Protein AF-A0A935QYA9-F1 (afdb_monomer)

Radius of gyration: 12.69 Å; Cα contacts (8 Å, |Δi|>4): 110; chains: 1; bounding box: 30×22×36 Å

Nearest PDB structures (foldseek):
  9itd-assembly2_C  TM=4.090E-01  e=6.318E-02  Homo sapiens
  2uyk-assembly1_C  TM=6.320E-01  e=5.761E+00  Escherichia coli
  5nyl-assembly2_B  TM=4.219E-01  e=2.066E+00  Populus tremula x Populus tremuloides
  1ep8-assembly2_B  TM=3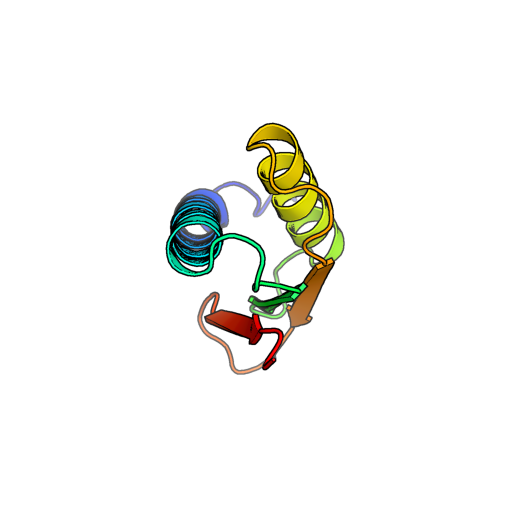.486E-01  e=2.908E+00  Chlamydomonas reinhardtii
  6i7s-assembly2_B  TM=2.205E-01  e=9.956E+00  Homo sapiens

Solvent-accessible surface area (backbone atoms only — not comparable to full-atom values): 4864 Å² total; per-residue (Å²): 132,86,69,69,72,82,50,46,70,61,49,55,50,48,52,52,52,51,53,48,47,50,62,75,37,70,88,31,51,45,33,39,40,36,39,31,27,71,89,55,63,46,66,62,50,31,52,52,52,46,54,52,35,42,76,69,73,44,68,81,47,45,64,47,53,44,71,36,85,89,40,92,52,79,43,82,46,78,42,67,67,86,130

Mean predicted aligned error: 6.71 Å

Structure (mmCIF, N/CA/C/O backbone):
data_AF-A0A935QYA9-F1
#
_entry.id   AF-A0A935QYA9-F1
#
loop_
_atom_site.group_PDB
_atom_site.id
_atom_site.type_symbol
_atom_site.label_atom_id
_atom_site.label_alt_id
_atom_site.label_comp_id
_atom_site.label_asym_id
_atom_site.label_entity_id
_atom_site.label_seq_id
_atom_site.pdbx_PDB_ins_code
_atom_site.Cartn_x
_atom_site.Cartn_y
_atom_site.Cartn_z
_atom_site.occupancy
_atom_site.B_iso_or_equiv
_atom_site.auth_seq_id
_atom_site.auth_comp_id
_atom_site.auth_asym_id
_atom_site.auth_atom_id
_atom_site.pdbx_PDB_model_num
ATOM 1 N N . MET A 1 1 ? 16.374 9.676 -16.575 1.00 36.84 1 MET A N 1
ATOM 2 C CA . MET A 1 1 ? 15.824 9.053 -17.797 1.00 36.84 1 MET A CA 1
ATOM 3 C C . MET A 1 1 ? 14.578 8.306 -17.348 1.00 36.84 1 MET A C 1
ATOM 5 O O . MET A 1 1 ? 14.703 7.415 -16.522 1.00 36.84 1 MET A O 1
ATOM 9 N N . LEU A 1 2 ? 13.390 8.796 -17.715 1.00 41.34 2 LEU A N 1
ATOM 10 C CA . LEU A 1 2 ? 12.105 8.319 -17.193 1.00 41.34 2 LEU A CA 1
ATOM 11 C C . LEU A 1 2 ? 11.826 6.900 -17.716 1.00 41.34 2 LEU A C 1
ATOM 13 O O . LEU A 1 2 ? 11.310 6.742 -18.814 1.00 41.34 2 LEU A O 1
ATOM 17 N N . GLN A 1 3 ? 12.121 5.868 -16.923 1.00 46.12 3 GLN A N 1
ATOM 18 C CA . GLN A 1 3 ? 11.498 4.542 -17.089 1.00 46.12 3 GLN A CA 1
ATOM 19 C C . GLN A 1 3 ? 10.052 4.513 -16.548 1.00 46.12 3 GLN A C 1
ATOM 21 O O . GLN A 1 3 ? 9.442 3.460 -16.385 1.00 46.12 3 GLN A O 1
ATOM 26 N N . SER A 1 4 ? 9.479 5.688 -16.283 1.00 49.22 4 SER A N 1
ATOM 27 C CA . SER A 1 4 ? 8.220 5.880 -15.571 1.00 49.22 4 SER A CA 1
ATOM 28 C C . SER A 1 4 ? 6.971 5.451 -16.340 1.00 49.22 4 SER A C 1
ATOM 30 O O . SER A 1 4 ? 5.927 5.366 -15.715 1.00 49.22 4 SER A O 1
ATOM 32 N N . GLU A 1 5 ? 7.045 5.155 -17.643 1.00 46.22 5 GLU A N 1
ATOM 33 C CA . GLU A 1 5 ? 5.861 4.786 -18.440 1.00 46.22 5 GLU A CA 1
ATOM 34 C C . GLU A 1 5 ? 5.627 3.269 -18.546 1.00 46.22 5 GLU A C 1
ATOM 36 O O . GLU A 1 5 ? 4.479 2.834 -18.606 1.00 46.22 5 GLU A O 1
ATOM 41 N N . SER A 1 6 ? 6.676 2.435 -18.492 1.00 50.66 6 SER A N 1
ATOM 42 C CA . SER A 1 6 ? 6.519 0.968 -18.598 1.00 50.66 6 SER A CA 1
ATOM 43 C C . SER A 1 6 ? 5.992 0.307 -17.318 1.00 50.66 6 SER A C 1
ATOM 45 O O . SER A 1 6 ? 5.413 -0.775 -17.385 1.00 50.66 6 SER A O 1
ATOM 47 N N . ASN A 1 7 ? 6.115 0.975 -16.167 1.00 56.44 7 ASN A N 1
ATOM 48 C CA . ASN A 1 7 ? 5.650 0.458 -14.874 1.00 56.44 7 ASN A CA 1
ATOM 49 C C . ASN A 1 7 ? 4.231 0.923 -14.488 1.00 56.44 7 ASN A C 1
ATOM 51 O O . ASN A 1 7 ? 3.668 0.409 -13.521 1.00 56.44 7 ASN A O 1
ATOM 55 N N . LEU A 1 8 ? 3.612 1.838 -15.249 1.00 58.22 8 LEU A N 1
ATOM 56 C CA . LEU A 1 8 ? 2.259 2.352 -14.970 1.00 58.22 8 LEU A CA 1
ATOM 57 C C . LEU A 1 8 ? 1.167 1.266 -14.950 1.00 58.22 8 LEU A C 1
ATOM 59 O O . LEU A 1 8 ? 0.353 1.281 -14.027 1.00 58.22 8 LEU A O 1
ATOM 63 N N . PRO A 1 9 ? 1.144 0.281 -15.875 1.00 64.50 9 PRO A N 1
ATOM 64 C CA . PRO A 1 9 ? 0.114 -0.758 -15.850 1.00 64.50 9 PRO A CA 1
ATOM 65 C C . PRO A 1 9 ? 0.206 -1.644 -14.601 1.00 64.50 9 PRO A C 1
ATOM 67 O O . PRO A 1 9 ? -0.813 -2.073 -14.062 1.00 64.50 9 PRO A O 1
ATOM 70 N N . GLN A 1 10 ? 1.429 -1.907 -14.127 1.00 71.19 10 GLN A N 1
ATOM 71 C CA . GLN A 1 10 ? 1.657 -2.714 -12.929 1.00 71.19 10 GLN A CA 1
ATOM 72 C C . GLN A 1 10 ? 1.309 -1.927 -11.657 1.00 71.19 10 GLN A C 1
ATOM 74 O O . GLN A 1 10 ? 0.741 -2.491 -10.723 1.00 71.19 10 GLN A O 1
ATOM 79 N N . LEU A 1 11 ? 1.578 -0.618 -11.645 1.00 72.88 11 LEU A N 1
ATOM 80 C CA . LEU A 1 11 ? 1.193 0.286 -10.563 1.00 72.88 11 LEU A CA 1
ATOM 81 C C . LEU A 1 11 ? -0.328 0.342 -10.373 1.00 72.88 11 LEU A C 1
ATOM 83 O O . LEU A 1 11 ? -0.817 0.187 -9.253 1.00 72.88 11 LEU A O 1
ATOM 87 N N . ASP A 1 12 ? -1.078 0.521 -11.461 1.00 79.31 12 ASP A N 1
ATOM 88 C CA . ASP A 1 12 ? -2.542 0.566 -11.414 1.00 79.31 12 ASP A CA 1
ATOM 89 C C . ASP A 1 12 ? -3.142 -0.767 -10.948 1.00 79.31 12 ASP A C 1
ATOM 91 O O . ASP A 1 12 ? -4.129 -0.786 -10.205 1.00 79.31 12 ASP A O 1
ATOM 95 N N . GLU A 1 13 ? -2.542 -1.892 -11.345 1.00 82.50 13 GLU A N 1
ATOM 96 C CA . GLU A 1 13 ? -2.957 -3.215 -10.879 1.00 82.50 13 GLU A CA 1
ATOM 97 C C . GLU A 1 13 ? -2.707 -3.400 -9.377 1.00 82.50 13 GLU A C 1
ATOM 99 O O . GLU A 1 13 ? -3.601 -3.847 -8.657 1.00 82.50 13 GLU A O 1
ATOM 104 N N . ILE A 1 14 ? -1.545 -2.992 -8.860 1.00 82.12 14 ILE A N 1
ATOM 105 C CA . ILE A 1 14 ? -1.272 -3.038 -7.414 1.00 82.12 14 ILE A CA 1
ATOM 106 C C . ILE A 1 14 ? -2.238 -2.153 -6.662 1.00 82.12 14 ILE A C 1
ATOM 108 O O . ILE A 1 14 ? -2.824 -2.609 -5.690 1.00 82.12 14 ILE A O 1
ATOM 112 N N . LEU A 1 15 ? -2.448 -0.915 -7.107 1.00 81.31 15 LEU A N 1
ATOM 113 C CA . LEU A 1 15 ? -3.399 -0.005 -6.478 1.00 81.31 15 LEU A CA 1
ATOM 114 C C . LEU A 1 15 ? -4.789 -0.632 -6.397 1.00 81.31 15 LEU A C 1
ATOM 116 O O . LEU A 1 15 ? -5.432 -0.600 -5.346 1.00 81.31 15 LEU A O 1
ATOM 120 N N . ARG A 1 16 ? -5.242 -1.259 -7.487 1.00 86.25 16 ARG A N 1
ATOM 121 C CA . ARG A 1 16 ? -6.518 -1.975 -7.526 1.00 86.25 16 ARG A CA 1
ATOM 122 C C . ARG A 1 16 ? -6.547 -3.118 -6.510 1.00 86.25 16 ARG A C 1
ATOM 124 O O . ARG A 1 16 ? -7.525 -3.230 -5.769 1.00 86.25 16 ARG A O 1
ATOM 131 N N . ARG A 1 17 ? -5.484 -3.925 -6.430 1.00 87.56 17 ARG A N 1
ATOM 132 C CA . ARG A 1 17 ? -5.354 -5.035 -5.468 1.00 87.56 17 ARG A CA 1
ATOM 133 C C . ARG A 1 17 ? -5.302 -4.546 -4.020 1.00 87.56 17 ARG A C 1
ATOM 135 O O . ARG A 1 17 ? -6.019 -5.082 -3.181 1.00 87.56 17 ARG A O 1
ATOM 142 N N . VAL A 1 18 ? -4.532 -3.500 -3.731 1.00 84.81 18 VAL A N 1
ATOM 143 C CA . VAL A 1 18 ? -4.426 -2.862 -2.412 1.00 84.81 18 VAL A CA 1
ATOM 144 C C . VAL A 1 18 ? -5.793 -2.342 -1.973 1.00 84.81 18 VAL A C 1
ATOM 146 O O . VAL A 1 18 ? -6.269 -2.684 -0.895 1.00 84.81 18 VAL A O 1
ATOM 149 N N . LEU A 1 19 ? -6.481 -1.575 -2.822 1.00 84.81 19 LEU A N 1
ATOM 150 C CA . LEU A 1 19 ? -7.811 -1.052 -2.508 1.00 84.81 19 LEU A CA 1
ATOM 151 C C . LEU A 1 19 ? -8.842 -2.171 -2.329 1.00 84.81 19 LEU A C 1
ATOM 153 O O . LEU A 1 19 ? -9.719 -2.066 -1.467 1.00 84.81 19 LEU A O 1
ATOM 157 N N . ALA A 1 20 ? -8.745 -3.245 -3.117 1.00 87.19 20 ALA A N 1
ATOM 158 C CA . ALA A 1 20 ? -9.576 -4.430 -2.942 1.00 87.19 20 ALA A CA 1
ATOM 159 C C . ALA A 1 20 ? -9.318 -5.101 -1.584 1.00 87.19 20 ALA A C 1
ATOM 161 O O . ALA A 1 20 ? -10.281 -5.418 -0.887 1.00 87.19 20 ALA A O 1
ATOM 162 N N . LEU A 1 21 ? -8.056 -5.232 -1.158 1.00 85.75 21 LEU A N 1
ATOM 163 C CA . LEU A 1 21 ? -7.703 -5.728 0.175 1.00 85.75 21 LEU A CA 1
ATOM 164 C C . LEU A 1 21 ? -8.235 -4.810 1.278 1.00 85.75 21 LEU A C 1
ATOM 166 O O . LEU A 1 21 ? -8.913 -5.289 2.183 1.00 85.75 21 LEU A O 1
ATOM 170 N N . CYS A 1 22 ? -8.040 -3.492 1.179 1.00 83.19 22 CYS A N 1
ATOM 171 C CA . CYS A 1 22 ? -8.600 -2.528 2.131 1.00 83.19 22 CYS A CA 1
ATOM 172 C C . CYS A 1 22 ? -10.123 -2.671 2.270 1.00 83.19 22 CYS A C 1
ATOM 174 O O . CYS A 1 22 ? -10.668 -2.564 3.370 1.00 83.19 22 CYS A O 1
ATOM 176 N N . ARG A 1 23 ? -10.829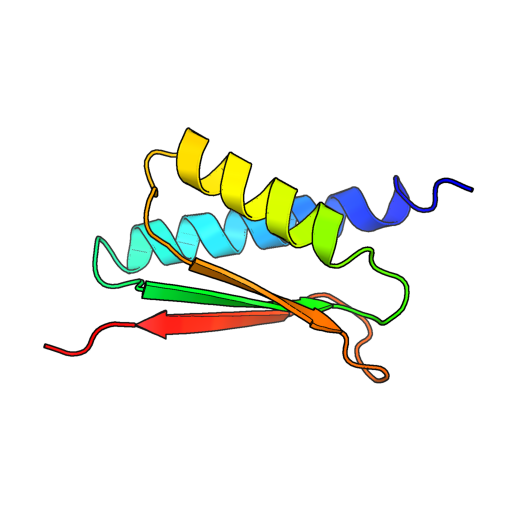 -2.908 1.156 1.00 84.44 23 ARG A N 1
ATOM 177 C CA . ARG A 1 23 ? -12.282 -3.138 1.150 1.00 84.44 23 ARG A CA 1
ATOM 178 C C . ARG A 1 23 ? -12.654 -4.487 1.754 1.00 84.44 23 ARG A C 1
ATOM 180 O O . ARG A 1 23 ? -13.606 -4.532 2.522 1.00 84.44 23 ARG A O 1
ATOM 187 N N . ALA A 1 24 ? -11.925 -5.552 1.432 1.00 84.75 24 ALA A N 1
ATOM 188 C CA . ALA A 1 24 ? -12.175 -6.893 1.955 1.00 84.75 24 ALA A CA 1
ATOM 189 C C . ALA A 1 24 ? -11.888 -6.998 3.461 1.00 84.75 24 ALA A C 1
ATOM 191 O O . ALA A 1 24 ? -12.504 -7.801 4.156 1.00 84.75 24 ALA A O 1
ATOM 192 N N . ARG A 1 25 ? -10.958 -6.183 3.969 1.00 83.12 25 ARG A N 1
ATOM 193 C CA . ARG A 1 25 ? -10.474 -6.235 5.352 1.00 83.12 25 ARG A CA 1
ATOM 194 C C . ARG A 1 25 ? -11.017 -5.135 6.260 1.00 83.12 25 ARG A C 1
ATOM 196 O O . ARG A 1 25 ? -10.508 -5.010 7.360 1.00 83.12 25 ARG A O 1
ATOM 203 N N . GLN A 1 26 ? -12.008 -4.351 5.821 1.00 72.75 26 GLN A N 1
ATOM 204 C CA . GLN A 1 26 ? -12.764 -3.320 6.569 1.00 72.75 26 GLN A CA 1
ATOM 205 C C . GLN A 1 26 ? -12.248 -2.986 7.991 1.00 72.75 26 GLN A C 1
ATOM 207 O O . GLN A 1 26 ? -12.804 -3.440 8.986 1.00 72.75 26 GLN A O 1
ATOM 212 N N . GLY A 1 27 ? -11.182 -2.181 8.090 1.00 72.06 27 GLY A N 1
ATOM 213 C CA . GLY A 1 27 ? -10.646 -1.685 9.373 1.00 72.06 27 GLY A CA 1
ATOM 214 C C . GLY A 1 27 ? -9.677 -2.621 10.111 1.00 72.06 27 GLY A C 1
ATOM 215 O O . GLY A 1 27 ? -9.144 -2.246 11.147 1.00 72.06 27 GLY A O 1
ATOM 216 N N . ARG A 1 28 ? -9.415 -3.817 9.578 1.00 81.56 28 ARG A N 1
ATOM 217 C CA . ARG A 1 28 ? -8.431 -4.781 10.098 1.00 81.56 28 ARG A CA 1
ATOM 218 C C . ARG A 1 28 ? -7.080 -4.696 9.401 1.00 81.56 28 ARG A C 1
ATOM 220 O O . ARG A 1 28 ? -6.115 -5.249 9.909 1.00 81.56 28 ARG A O 1
ATOM 227 N N . LEU A 1 29 ? -7.005 -4.063 8.233 1.00 85.25 29 LEU A N 1
ATOM 228 C CA . LEU A 1 29 ? -5.744 -3.924 7.511 1.00 85.25 29 LEU A CA 1
ATOM 229 C C . LEU A 1 29 ? -4.884 -2.859 8.195 1.00 85.25 29 LEU A C 1
ATOM 231 O O . LEU A 1 29 ? -5.278 -1.696 8.223 1.00 85.25 29 LEU A O 1
ATOM 235 N N . ALA A 1 30 ? -3.744 -3.278 8.740 1.00 86.25 30 ALA A N 1
ATOM 236 C CA . ALA A 1 30 ? -2.804 -2.408 9.438 1.00 86.25 30 ALA A CA 1
ATOM 237 C C . ALA A 1 30 ? -1.762 -1.843 8.471 1.00 86.25 30 ALA A C 1
ATOM 239 O O . ALA A 1 30 ? -1.512 -0.643 8.439 1.00 86.25 30 ALA A O 1
ATOM 240 N N . ALA A 1 31 ? -1.188 -2.729 7.657 1.00 88.00 31 ALA A N 1
ATOM 241 C CA . ALA A 1 31 ? -0.106 -2.387 6.754 1.00 88.00 31 ALA A CA 1
ATOM 242 C C . ALA A 1 31 ? -0.129 -3.250 5.493 1.00 88.00 31 ALA A C 1
ATOM 244 O O . ALA A 1 31 ? -0.695 -4.351 5.455 1.00 88.00 31 ALA A O 1
ATOM 245 N N . VAL A 1 32 ? 0.514 -2.734 4.456 1.00 88.56 32 VAL A N 1
ATOM 246 C CA . VAL A 1 32 ? 0.690 -3.386 3.169 1.00 88.56 32 VAL A CA 1
ATOM 247 C C . VAL A 1 32 ? 2.148 -3.278 2.761 1.00 88.56 32 VAL A C 1
ATOM 249 O O . VAL A 1 32 ? 2.698 -2.182 2.707 1.00 88.56 32 VAL A O 1
ATOM 25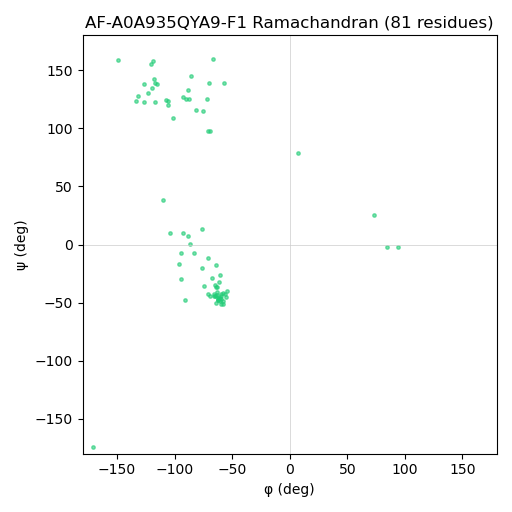2 N N . VAL A 1 33 ? 2.750 -4.418 2.432 1.00 89.88 33 VAL A N 1
ATOM 253 C CA . VAL A 1 33 ? 4.115 -4.485 1.915 1.00 89.88 33 VAL A CA 1
ATOM 254 C C . VAL A 1 33 ? 4.058 -4.823 0.431 1.00 89.88 33 VAL A C 1
ATOM 256 O O . VAL A 1 33 ? 3.475 -5.836 0.037 1.00 89.88 33 VAL A O 1
ATOM 259 N N . VAL A 1 34 ? 4.663 -3.977 -0.397 1.00 87.50 34 VAL A N 1
ATOM 260 C CA . VAL A 1 34 ? 4.811 -4.206 -1.835 1.00 87.50 34 VAL A CA 1
ATOM 261 C C . VAL A 1 34 ? 6.251 -4.584 -2.131 1.00 87.50 34 VAL A C 1
ATOM 263 O O . VAL A 1 34 ? 7.173 -3.815 -1.880 1.00 87.50 34 VAL A O 1
ATOM 266 N N . THR A 1 35 ? 6.461 -5.770 -2.687 1.00 87.25 35 THR A N 1
ATOM 267 C CA . THR A 1 35 ? 7.781 -6.179 -3.170 1.00 87.25 35 THR A CA 1
ATOM 268 C C . THR A 1 35 ? 7.933 -5.761 -4.625 1.00 87.25 35 THR A C 1
ATOM 270 O O . THR A 1 35 ? 7.102 -6.142 -5.444 1.00 87.25 35 THR A O 1
ATOM 273 N N . ALA A 1 36 ? 8.981 -5.010 -4.950 1.00 84.75 36 ALA A N 1
ATOM 274 C CA . ALA A 1 36 ? 9.264 -4.477 -6.278 1.00 84.75 36 ALA A CA 1
ATOM 275 C C . ALA A 1 36 ? 10.595 -5.003 -6.849 1.00 84.75 36 ALA A C 1
ATOM 277 O O . ALA A 1 36 ? 11.473 -5.405 -6.083 1.00 84.75 36 ALA A O 1
ATOM 278 N N . PRO A 1 37 ? 10.786 -4.993 -8.177 1.00 83.62 37 PRO A N 1
ATOM 279 C CA . PRO A 1 37 ? 12.103 -5.198 -8.777 1.00 83.62 37 PRO A CA 1
ATOM 280 C C . PRO A 1 37 ? 13.070 -4.042 -8.446 1.00 83.62 37 PRO A C 1
ATOM 282 O O . PRO A 1 37 ? 12.645 -2.941 -8.097 1.00 83.62 37 PRO A O 1
ATOM 285 N N . ASN A 1 38 ? 14.382 -4.277 -8.565 1.00 81.19 38 ASN A N 1
ATOM 286 C CA . ASN A 1 38 ? 15.431 -3.311 -8.185 1.00 81.19 38 ASN A CA 1
ATOM 287 C C . ASN A 1 38 ? 15.454 -2.003 -8.998 1.00 81.19 38 ASN A C 1
ATOM 289 O O . ASN A 1 38 ? 16.098 -1.045 -8.578 1.00 81.19 38 ASN A O 1
ATOM 293 N N . ASP A 1 39 ? 14.819 -1.966 -10.166 1.00 81.19 39 ASP A N 1
ATOM 294 C CA . ASP A 1 39 ? 14.756 -0.794 -11.045 1.00 81.19 39 ASP A CA 1
ATOM 295 C C . ASP A 1 39 ? 13.590 0.154 -10.704 1.00 81.19 39 ASP A C 1
ATOM 297 O O . ASP A 1 39 ? 13.428 1.201 -11.334 1.00 81.19 39 ASP A O 1
ATOM 301 N N . VAL A 1 40 ? 12.795 -0.176 -9.682 1.00 80.38 40 VAL A N 1
ATOM 302 C CA . VAL A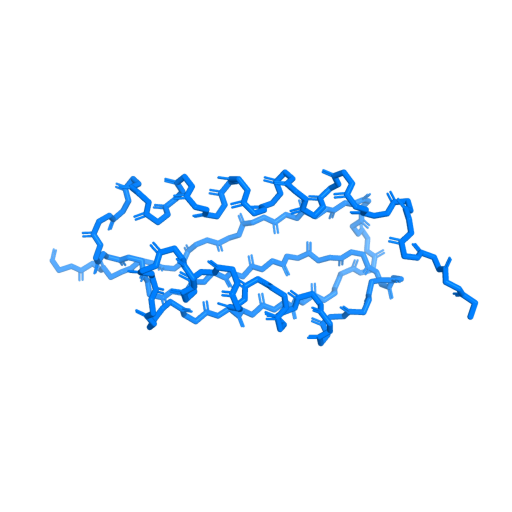 1 40 ? 11.687 0.655 -9.208 1.00 80.38 40 VAL A CA 1
ATOM 303 C C . VAL A 1 40 ? 12.157 1.654 -8.153 1.00 80.38 40 VAL A C 1
ATOM 305 O O . VAL A 1 40 ? 12.800 1.299 -7.165 1.00 80.38 40 VAL A O 1
ATOM 308 N N . ASP A 1 41 ? 11.748 2.914 -8.315 1.00 85.38 41 ASP A N 1
ATOM 309 C CA . ASP A 1 41 ? 11.862 3.924 -7.262 1.00 85.38 41 ASP A CA 1
ATOM 310 C C . ASP A 1 41 ? 10.855 3.628 -6.140 1.00 85.38 41 ASP A C 1
ATOM 312 O O . ASP A 1 41 ? 9.666 3.953 -6.210 1.00 85.38 41 ASP A O 1
ATOM 316 N N . VAL A 1 42 ? 11.368 2.981 -5.098 1.00 85.56 42 VAL A N 1
ATOM 317 C CA . VAL A 1 42 ? 10.641 2.563 -3.896 1.00 85.56 42 VAL A CA 1
ATOM 318 C C . VAL A 1 42 ? 9.948 3.733 -3.208 1.00 85.56 42 VAL A C 1
ATOM 320 O O . VAL A 1 42 ? 8.794 3.612 -2.801 1.00 85.56 42 VAL A O 1
ATOM 323 N N . SER A 1 43 ? 10.631 4.873 -3.100 1.00 86.38 43 SER A N 1
ATOM 324 C CA . SER A 1 43 ? 10.125 6.051 -2.395 1.00 86.38 43 SER A CA 1
ATOM 325 C C . SER A 1 43 ? 8.968 6.681 -3.158 1.00 86.38 43 SER A C 1
ATOM 327 O O . SER A 1 43 ? 7.934 7.000 -2.568 1.00 86.38 43 SER A O 1
ATOM 329 N N . ALA A 1 44 ? 9.112 6.818 -4.479 1.00 84.94 44 ALA A N 1
ATOM 330 C CA . ALA A 1 44 ? 8.043 7.322 -5.332 1.00 84.94 44 ALA A CA 1
ATOM 331 C C . ALA A 1 44 ? 6.824 6.384 -5.321 1.00 84.94 44 ALA A C 1
ATOM 333 O O . ALA A 1 44 ? 5.688 6.855 -5.231 1.00 84.94 44 ALA A O 1
ATOM 334 N N . LEU A 1 45 ? 7.051 5.065 -5.359 1.00 83.69 45 LEU A N 1
ATOM 335 C CA . LEU A 1 45 ? 5.989 4.062 -5.302 1.00 83.69 45 LEU A CA 1
ATOM 336 C C . LEU A 1 45 ? 5.247 4.098 -3.960 1.00 83.69 45 LEU A C 1
ATOM 338 O O . LEU A 1 45 ? 4.0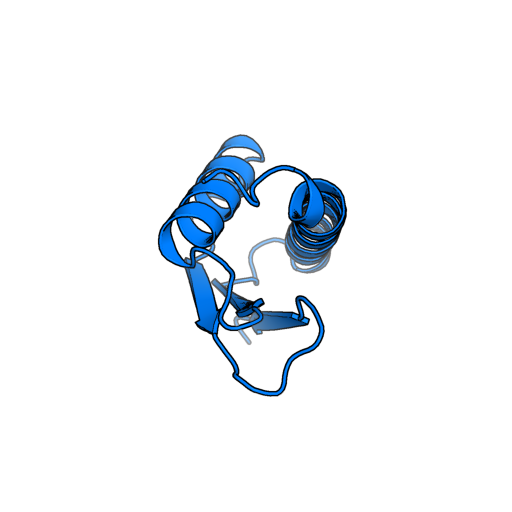20 4.197 -3.948 1.00 83.69 45 LEU A O 1
ATOM 342 N N . ALA A 1 46 ? 5.976 4.080 -2.842 1.00 88.19 46 ALA A N 1
ATOM 343 C CA . ALA A 1 46 ? 5.399 4.161 -1.503 1.00 88.19 46 ALA A CA 1
ATOM 344 C C . ALA A 1 46 ? 4.567 5.440 -1.343 1.00 88.19 46 ALA A C 1
ATOM 346 O O . ALA A 1 46 ? 3.404 5.378 -0.951 1.00 88.19 46 ALA A O 1
ATOM 347 N N . HIS A 1 47 ? 5.121 6.591 -1.739 1.00 88.31 47 HIS A N 1
ATOM 348 C CA . HIS A 1 47 ? 4.417 7.869 -1.678 1.00 88.31 47 HIS A CA 1
ATOM 349 C C . HIS A 1 47 ? 3.132 7.865 -2.519 1.00 88.31 47 HIS A C 1
ATOM 351 O O . HIS A 1 47 ? 2.082 8.305 -2.048 1.00 88.31 47 HIS A O 1
ATOM 357 N N . HIS A 1 48 ? 3.185 7.330 -3.743 1.00 87.69 48 HIS A N 1
ATOM 358 C CA . HIS A 1 48 ? 2.016 7.254 -4.616 1.00 87.69 48 HIS A CA 1
ATOM 359 C C . HIS A 1 48 ? 0.919 6.349 -4.038 1.00 87.69 48 HIS A C 1
ATOM 361 O O . HIS A 1 48 ? -0.257 6.718 -4.054 1.00 87.69 48 HIS A O 1
ATOM 367 N N . LEU A 1 49 ? 1.287 5.176 -3.515 1.00 85.62 49 LEU A N 1
ATOM 368 C CA . LEU A 1 49 ? 0.354 4.240 -2.885 1.00 85.62 49 LEU A CA 1
ATOM 369 C C . LEU A 1 49 ? -0.306 4.858 -1.646 1.00 85.62 49 LEU A C 1
ATOM 371 O O . LEU A 1 49 ? -1.533 4.818 -1.536 1.00 85.62 49 LEU A O 1
ATOM 375 N N . THR A 1 50 ? 0.479 5.483 -0.766 1.00 90.00 50 THR A N 1
ATOM 376 C CA . THR A 1 50 ? -0.024 6.175 0.428 1.00 90.00 50 THR A CA 1
ATOM 377 C C . THR A 1 50 ? -1.012 7.274 0.052 1.00 90.00 50 THR A C 1
ATOM 379 O O . THR A 1 50 ? -2.148 7.265 0.523 1.00 90.00 50 THR A O 1
ATOM 382 N N . TRP A 1 51 ? -0.638 8.162 -0.874 1.00 89.31 51 TRP A N 1
ATOM 383 C CA . TRP A 1 51 ? -1.515 9.247 -1.318 1.00 89.31 51 TRP A CA 1
ATOM 384 C C . TRP A 1 51 ? -2.844 8.726 -1.888 1.00 89.31 51 TRP A C 1
ATOM 386 O O . TRP A 1 51 ? -3.922 9.244 -1.583 1.00 89.31 51 TRP A O 1
ATOM 396 N N . ARG A 1 52 ? -2.801 7.653 -2.688 1.00 87.25 52 ARG A N 1
ATOM 397 C CA . ARG A 1 52 ? -4.009 7.026 -3.241 1.00 87.25 52 ARG A CA 1
ATOM 398 C C . ARG A 1 52 ? -4.887 6.407 -2.156 1.00 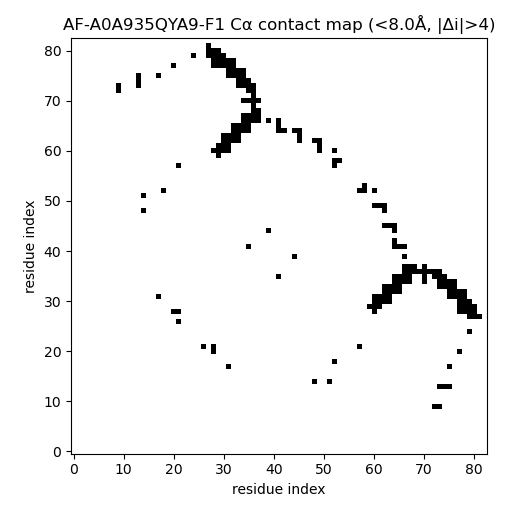87.25 52 ARG A C 1
ATOM 400 O O . ARG A 1 52 ? -6.106 6.572 -2.214 1.00 87.25 52 ARG A O 1
ATOM 407 N N . LEU A 1 53 ? -4.301 5.723 -1.175 1.00 85.69 53 LEU A N 1
ATOM 408 C CA . LEU A 1 53 ? -5.032 5.147 -0.044 1.00 85.69 53 LEU A CA 1
ATOM 409 C C . LEU A 1 53 ? -5.736 6.223 0.783 1.00 85.69 53 LEU A C 1
ATOM 411 O O . LEU A 1 53 ? -6.927 6.090 1.076 1.00 85.69 53 LEU A O 1
ATOM 415 N N . GLU A 1 54 ? -5.039 7.313 1.091 1.00 89.00 54 GLU A N 1
ATOM 416 C CA . GLU A 1 54 ? -5.610 8.466 1.787 1.00 89.00 54 GLU A CA 1
ATOM 417 C C . GLU A 1 54 ? -6.769 9.076 0.994 1.00 89.00 54 GLU A C 1
ATOM 419 O O . GLU A 1 54 ? -7.861 9.249 1.538 1.00 89.00 54 GLU A O 1
ATOM 424 N N . SER A 1 55 ? -6.586 9.295 -0.315 1.00 87.75 55 SER A N 1
ATOM 425 C CA . SER A 1 55 ? -7.645 9.810 -1.197 1.00 87.75 55 SER A CA 1
ATOM 426 C C . SER A 1 55 ? -8.876 8.894 -1.267 1.00 87.75 55 SER A C 1
ATOM 428 O O . SER A 1 55 ? -9.992 9.358 -1.493 1.00 87.75 55 SER A O 1
ATOM 430 N N . ALA A 1 56 ? -8.692 7.591 -1.028 1.00 85.56 56 ALA A N 1
ATOM 431 C CA . ALA A 1 56 ? -9.756 6.592 -0.973 1.00 85.56 56 ALA A CA 1
ATOM 432 C C . ALA A 1 56 ? -10.382 6.432 0.429 1.00 85.56 56 ALA A C 1
ATOM 434 O O . ALA A 1 56 ? -11.177 5.510 0.640 1.00 85.56 56 ALA A O 1
ATOM 435 N N . GLY A 1 57 ? -10.021 7.288 1.393 1.00 85.94 57 GLY A N 1
ATOM 436 C CA . GLY A 1 57 ? -10.524 7.241 2.767 1.00 85.94 57 GLY A CA 1
ATOM 437 C C . GLY A 1 57 ? -9.954 6.083 3.591 1.00 85.94 57 GLY A C 1
ATOM 438 O O . GLY A 1 57 ? -10.604 5.605 4.518 1.00 85.94 57 GLY A O 1
ATOM 439 N N . ARG A 1 58 ? -8.763 5.590 3.236 1.00 84.75 58 ARG A N 1
ATOM 440 C CA . ARG A 1 58 ? -8.037 4.514 3.933 1.00 84.75 58 ARG A CA 1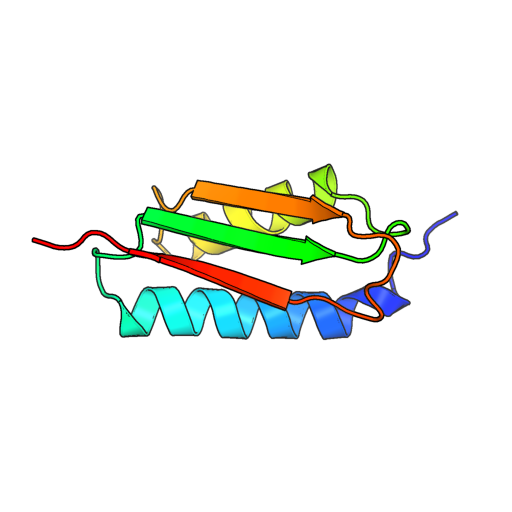
ATOM 441 C C . ARG A 1 58 ? -6.795 5.044 4.650 1.00 84.75 58 ARG A C 1
ATOM 443 O O . ARG A 1 58 ? -5.758 4.390 4.660 1.00 84.75 58 ARG A O 1
ATOM 450 N N . ALA A 1 59 ? -6.908 6.235 5.236 1.00 78.88 59 ALA A N 1
ATOM 451 C CA . ALA A 1 59 ? -5.864 6.792 6.088 1.00 78.88 59 ALA A CA 1
ATOM 452 C C . ALA A 1 59 ? -5.554 5.835 7.255 1.00 78.88 59 ALA A C 1
ATOM 454 O O . ALA A 1 59 ? -6.470 5.243 7.830 1.00 78.88 59 ALA A O 1
ATOM 455 N N . GLY A 1 60 ? -4.270 5.682 7.587 1.00 83.12 60 GLY A N 1
ATOM 456 C CA . GLY A 1 60 ? -3.800 4.810 8.671 1.00 83.12 60 GLY A CA 1
ATOM 457 C C . GLY A 1 60 ? -3.391 3.394 8.256 1.00 83.12 60 GLY A C 1
ATOM 458 O O . GLY A 1 60 ? -2.940 2.643 9.112 1.00 83.12 60 GLY A O 1
ATOM 459 N N . VAL A 1 61 ? -3.515 3.026 6.974 1.00 87.12 61 VAL A N 1
ATOM 460 C CA . VAL A 1 61 ? -2.853 1.825 6.441 1.00 87.12 61 VAL A CA 1
ATOM 461 C C . VAL A 1 61 ? -1.405 2.183 6.120 1.00 87.12 61 VAL A C 1
ATOM 463 O O . VAL A 1 61 ? -1.162 3.007 5.238 1.00 87.12 61 VAL A O 1
ATOM 466 N N . GLU A 1 62 ? -0.450 1.577 6.819 1.00 89.69 62 GLU A N 1
ATOM 467 C CA . GLU A 1 62 ? 0.972 1.780 6.533 1.00 89.69 62 GLU A CA 1
ATOM 468 C C . GLU A 1 62 ? 1.352 1.113 5.207 1.00 89.69 62 GLU A C 1
ATOM 470 O O . GLU A 1 62 ? 0.902 0.009 4.893 1.00 89.69 62 GLU A O 1
ATOM 475 N N . VAL A 1 63 ? 2.181 1.788 4.413 1.00 89.62 63 VAL A N 1
ATOM 476 C CA . VAL A 1 63 ? 2.697 1.249 3.154 1.00 89.62 63 VAL A CA 1
ATOM 477 C C . VAL A 1 63 ? 4.202 1.132 3.258 1.00 89.62 63 VAL A C 1
ATOM 479 O O . VAL A 1 63 ? 4.899 2.127 3.446 1.00 89.62 63 VAL A O 1
ATOM 482 N N . GLU A 1 64 ? 4.692 -0.081 3.061 1.00 90.12 64 GLU A N 1
ATOM 483 C CA . GLU A 1 64 ? 6.108 -0.361 2.905 1.00 90.12 64 GLU A CA 1
ATOM 484 C C . GLU A 1 64 ? 6.349 -0.901 1.500 1.00 90.12 64 GLU A C 1
ATOM 486 O O . GLU A 1 64 ? 5.578 -1.706 0.976 1.00 90.12 64 GLU A O 1
ATOM 491 N N . VAL A 1 65 ? 7.422 -0.448 0.865 1.00 87.94 65 VAL A N 1
ATOM 492 C CA . VAL A 1 65 ? 7.849 -0.974 -0.426 1.00 87.94 65 VAL A CA 1
ATOM 493 C C . VAL A 1 65 ? 9.275 -1.467 -0.253 1.00 87.94 65 VAL A C 1
ATOM 495 O O . VAL A 1 65 ? 10.121 -0.751 0.277 1.00 87.94 65 VAL A O 1
ATOM 498 N N . VAL A 1 66 ? 9.543 -2.693 -0.685 1.00 88.12 66 VAL A N 1
ATOM 499 C CA . VAL A 1 66 ? 10.863 -3.320 -0.580 1.00 88.12 66 VAL A CA 1
ATOM 500 C C . VAL A 1 66 ? 11.295 -3.819 -1.945 1.00 88.12 66 VAL A C 1
ATOM 502 O O . VAL A 1 66 ? 10.490 -4.378 -2.688 1.00 88.12 66 VAL A O 1
ATOM 505 N N . THR A 1 67 ? 12.561 -3.628 -2.298 1.00 86.25 67 THR A N 1
ATOM 506 C CA . THR A 1 67 ? 13.104 -4.209 -3.525 1.00 86.25 67 THR A CA 1
ATOM 507 C C . THR A 1 67 ? 13.579 -5.628 -3.285 1.00 86.25 67 THR A C 1
ATOM 509 O O . THR A 1 67 ? 14.094 -5.962 -2.218 1.00 86.25 67 THR A O 1
ATOM 512 N N . HIS A 1 68 ? 13.410 -6.478 -4.291 1.00 81.75 68 HIS A N 1
ATOM 513 C CA . HIS A 1 68 ? 13.957 -7.822 -4.281 1.00 81.75 68 HIS A CA 1
ATOM 514 C C .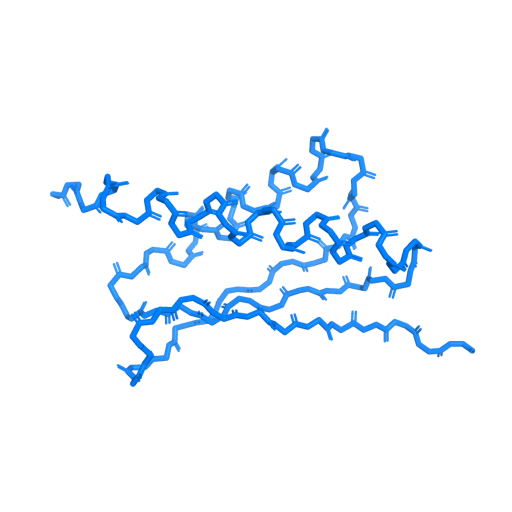 HIS A 1 68 ? 14.629 -8.112 -5.631 1.00 81.75 68 HIS A C 1
ATOM 516 O O . HIS A 1 68 ? 13.967 -8.027 -6.668 1.00 81.75 68 HIS A O 1
ATOM 522 N N . PRO A 1 69 ? 15.926 -8.474 -5.646 1.00 73.69 69 PRO A N 1
ATOM 523 C CA . PRO A 1 69 ? 16.716 -8.579 -6.876 1.00 73.69 69 PRO A CA 1
ATOM 524 C C . PRO A 1 69 ? 16.184 -9.624 -7.861 1.00 73.69 69 PRO A C 1
ATOM 526 O O . PRO A 1 69 ? 16.255 -9.415 -9.066 1.00 73.69 69 PRO A O 1
ATOM 529 N N . ASP A 1 70 ? 15.594 -10.707 -7.353 1.00 77.69 70 ASP A N 1
ATOM 530 C CA . ASP A 1 70 ? 15.080 -11.811 -8.176 1.00 77.69 70 ASP A CA 1
ATOM 531 C C . ASP A 1 70 ? 13.597 -11.664 -8.559 1.00 77.69 70 ASP A C 1
ATOM 533 O O . ASP A 1 70 ? 12.970 -12.609 -9.046 1.00 77.69 70 ASP A O 1
ATOM 537 N N . ARG A 1 71 ? 12.983 -10.500 -8.308 1.00 73.31 71 ARG A N 1
ATOM 538 C CA . ARG A 1 71 ? 11.576 -10.272 -8.651 1.00 73.31 71 ARG A CA 1
ATOM 539 C C . ARG A 1 71 ? 11.424 -9.755 -10.073 1.00 73.31 71 ARG A C 1
ATOM 541 O O . ARG A 1 71 ? 11.940 -8.703 -10.419 1.00 73.31 71 ARG A O 1
ATOM 548 N N . ALA A 1 72 ? 10.613 -10.460 -10.859 1.00 69.31 72 ALA A N 1
ATOM 549 C CA . ALA A 1 72 ? 10.220 -10.036 -12.205 1.00 69.31 72 ALA A CA 1
ATOM 550 C C . ALA A 1 72 ? 9.040 -9.041 -12.226 1.00 69.31 72 ALA A C 1
ATOM 552 O O . ALA A 1 72 ? 8.674 -8.544 -13.287 1.00 69.31 72 ALA A O 1
ATOM 553 N N . GLY A 1 73 ? 8.409 -8.774 -11.080 1.00 72.25 73 GLY A N 1
ATOM 554 C CA . GLY A 1 73 ? 7.229 -7.920 -10.993 1.00 72.25 73 GLY A CA 1
ATOM 555 C C . GLY A 1 73 ? 6.848 -7.607 -9.554 1.00 72.25 73 GLY A C 1
ATOM 556 O O . GLY A 1 73 ? 7.563 -7.963 -8.613 1.00 72.25 73 GLY A O 1
ATOM 557 N N . LEU A 1 74 ? 5.716 -6.928 -9.410 1.00 76.50 74 LEU A N 1
ATOM 558 C CA . LEU A 1 74 ? 5.264 -6.397 -8.137 1.00 76.50 74 LEU A CA 1
ATOM 559 C C . LEU A 1 74 ? 4.344 -7.372 -7.397 1.00 76.50 74 LEU A C 1
ATOM 561 O O . LEU A 1 74 ? 3.325 -7.811 -7.933 1.00 76.50 74 LEU A O 1
ATOM 565 N N . ASP A 1 75 ? 4.683 -7.655 -6.144 1.00 80.88 75 ASP A N 1
ATOM 566 C CA . ASP A 1 75 ? 3.937 -8.565 -5.276 1.00 80.88 75 ASP A CA 1
ATOM 567 C C . ASP A 1 75 ? 3.430 -7.875 -4.019 1.00 80.88 75 ASP A C 1
ATOM 569 O O . ASP A 1 75 ? 3.972 -6.863 -3.586 1.00 80.88 75 ASP A O 1
ATOM 573 N N . LEU A 1 76 ? 2.363 -8.432 -3.447 1.00 83.38 76 LEU A N 1
ATOM 574 C CA . LEU A 1 76 ? 1.593 -7.796 -2.390 1.00 83.38 76 LEU A CA 1
ATOM 575 C C . LEU A 1 76 ? 1.462 -8.714 -1.180 1.00 83.38 76 LEU A C 1
ATOM 577 O O . LEU A 1 76 ? 0.913 -9.811 -1.289 1.00 83.38 76 LEU A O 1
ATOM 581 N N . LEU A 1 77 ? 1.908 -8.225 -0.029 1.00 81.44 77 LEU A N 1
ATOM 582 C CA . LEU A 1 77 ? 1.728 -8.847 1.276 1.00 81.44 77 LEU A CA 1
ATOM 583 C C . LEU A 1 77 ? 0.882 -7.916 2.153 1.00 81.44 77 LEU A C 1
ATOM 585 O O . LEU A 1 77 ? 1.058 -6.699 2.133 1.00 81.44 77 LEU A O 1
ATOM 589 N N . SER A 1 78 ? -0.046 -8.478 2.925 1.00 80.50 78 SER A N 1
ATOM 590 C CA . SER A 1 78 ? -0.918 -7.721 3.830 1.00 80.50 78 SER A CA 1
ATOM 591 C C . SER A 1 78 ? -0.721 -8.153 5.275 1.00 80.50 78 SER A C 1
ATOM 593 O O . SER A 1 78 ? -0.721 -9.349 5.566 1.00 80.50 78 SER A O 1
ATOM 595 N N . LEU A 1 79 ? -0.624 -7.177 6.174 1.00 77.00 79 LEU A N 1
ATOM 596 C CA . LEU A 1 79 ? -0.586 -7.376 7.618 1.00 77.00 79 LEU A CA 1
ATOM 597 C C . LEU A 1 79 ? -1.935 -6.959 8.214 1.00 77.00 79 LEU A C 1
ATOM 599 O O . LEU A 1 79 ? -2.407 -5.836 8.016 1.00 77.0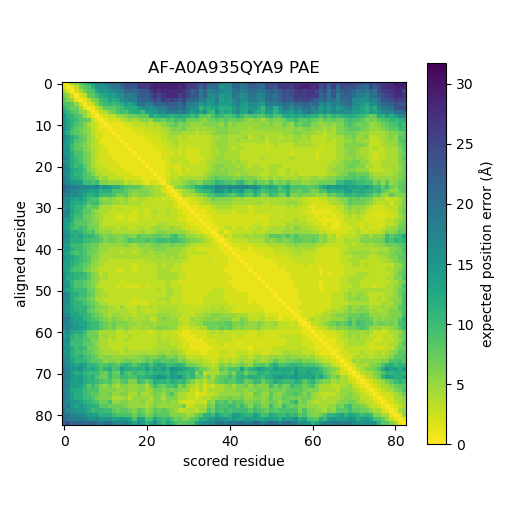0 79 LEU A O 1
ATOM 603 N N . GLU A 1 80 ? -2.571 -7.883 8.931 1.00 81.69 80 GLU A N 1
ATOM 604 C CA . GLU A 1 80 ? -3.923 -7.721 9.468 1.00 81.69 80 GLU A CA 1
ATOM 605 C C . GLU A 1 80 ? -3.925 -7.789 10.998 1.00 81.69 80 GLU A C 1
ATOM 607 O O . GLU A 1 80 ? -3.235 -8.613 11.600 1.00 81.69 80 GLU A O 1
ATOM 612 N N . PHE A 1 81 ? -4.764 -6.973 11.633 1.00 69.56 81 PHE A N 1
ATOM 613 C CA . PHE A 1 81 ? -5.079 -7.114 13.046 1.00 69.56 81 PHE A CA 1
ATOM 614 C C . PHE A 1 81 ? -5.958 -8.352 13.279 1.00 69.56 81 PHE A C 1
ATOM 616 O O . PHE A 1 81 ? -7.050 -8.512 12.707 1.00 69.56 81 PHE A O 1
ATOM 623 N N . SER A 1 82 ? -5.486 -9.218 14.170 1.00 63.59 82 SER A N 1
ATOM 624 C CA . SER A 1 82 ? -6.252 -10.334 14.719 1.00 63.59 82 SER A CA 1
ATOM 625 C C . SER A 1 82 ? -6.729 -9.939 16.114 1.00 63.59 82 SER A C 1
ATOM 627 O O . SER A 1 82 ? -5.910 -9.812 17.019 1.00 63.59 82 SER A O 1
ATOM 629 N N . TRP A 1 83 ? -8.032 -9.701 16.251 1.00 60.34 83 TRP A N 1
ATOM 630 C CA . TRP A 1 83 ? -8.728 -9.576 17.532 1.00 60.34 83 TRP A CA 1
ATOM 631 C C . TRP A 1 83 ? -9.602 -10.811 17.715 1.00 60.34 83 TRP A C 1
ATOM 633 O O . TRP A 1 83 ? -10.159 -11.263 16.680 1.00 60.34 83 TRP A O 1
#

pLDDT: mean 79.1, std 12.08, range [36.84, 90.12]

Secondary structure (DSSP, 8-state):
---TTTTHHHHHHHHHHHHHHHHHTTT-EEEEEEEE-TTS-HHHHHHHHHHHHHHTT-TT-EEEEEE-TT-SS-EEEEEE---

Foldseek 3Di:
DDPPPVCVVQLVVVLVVVVVCCVVQPVFFQEKEKEAAPVDPQVVSQVVSQVSCVVVVNPRHHYGYHYDHPDPGIDMDTDGDDD

Sequence (83 aa):
MLQSESNLPQLDEILRRVLALCRARQGRLAAVVVTAPNDVDVSALAHHLTWRLESAGRAGVEVEVVTHPDRAGLDLLSLEFSW